Protein AF-A0A1Q6LJX5-F1 (afdb_monomer)

Sequence (109 aa):
MTDMIENCCFASPSQTEPDTQTITRRALLTVLPMVLEQELSPRQRTCLRAFYVDGKSQTEIARRLGLSQATVSYHIHAAKAAANRLLHYCQIAVAKANDCWLEAENNGL

Secondary structure (DSSP, 8-state):
---HHHHHHHPPPPSS---HHHHHHHHHHHHHHHHHHHSS-HHHHHHHHHHHTS---HHHHHHHHT--HHHHHHHHHHHHHHHHHHHHHHHHHHHHHHHHHHHHHHTT-

Solvent-accessible surface area (backbone atoms only — not comparable to full-atom values): 6219 Å² total; per-residue (Å²): 132,84,64,63,64,60,62,60,77,68,67,77,87,73,94,62,84,75,46,74,66,53,49,48,51,53,55,51,56,71,47,43,64,57,44,53,62,74,70,32,52,75,66,21,43,51,46,38,42,38,38,76,74,68,66,40,52,53,61,58,50,9,65,74,69,77,48,52,45,68,58,38,48,49,31,34,52,52,34,51,53,49,46,48,56,53,51,50,54,51,50,51,52,49,51,53,51,50,52,55,48,53,51,36,56,77,68,73,101

Foldseek 3Di:
DDQLVVVLQDDDDDPDDQDLVNQLSVQLNVCLVVLLVPQADPLLSQLQCCVRPVVDDLVRVCVVVVHDSVVSVVSPVSSSVSSCVVSVVSSVVSVVVVVVVVVCVVVVD

Mean predicted aligned error: 6.99 Å

pLDDT: mean 86.71, std 15.54, range [45.0, 98.5]

Radius of gyration: 17.26 Å; Cα contacts (8 Å, |Δi|>4): 73; chains: 1; bounding box: 39×22×52 Å

Nearest PDB structures (foldseek):
  8z6g-assembly1_B  TM=8.522E-01  e=2.811E-02  Pseudomonas aeruginosa
  8z6g-assembly3_F  TM=8.630E-01  e=4.542E-02  Pseudomonas aeruginosa
  5cm3-assembly1_A  TM=7.788E-01  e=3.127E-02  Escherichia coli
  4nqw-assembly1_A  TM=7.171E-01  e=9.585E-02  Mycobacterium tuberculosis
  1xsv-assembly1_B  TM=6.791E-01  e=1.724E-01  Staphylococcus aureus

Structure (mmCIF, N/CA/C/O backbone):
data_AF-A0A1Q6LJX5-F1
#
_entry.id   AF-A0A1Q6LJX5-F1
#
loop_
_atom_site.group_PDB
_atom_site.id
_atom_site.type_symbol
_atom_site.label_atom_id
_atom_site.label_alt_id
_atom_site.label_comp_id
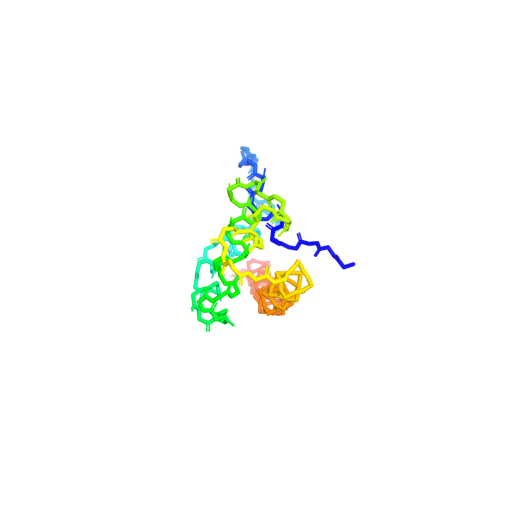_atom_site.label_asym_id
_atom_site.label_entity_id
_atom_site.label_seq_id
_atom_site.pdbx_PDB_ins_code
_atom_site.Cartn_x
_atom_site.Cartn_y
_atom_site.Cartn_z
_atom_site.occupancy
_atom_site.B_iso_or_equiv
_atom_site.auth_seq_id
_atom_site.auth_comp_id
_atom_site.auth_asym_id
_atom_site.auth_atom_id
_atom_site.pdbx_PDB_model_num
ATOM 1 N N . MET A 1 1 ? 6.772 12.714 1.800 1.00 45.00 1 MET A N 1
ATOM 2 C CA . MET A 1 1 ? 6.786 11.314 1.326 1.00 45.00 1 MET A CA 1
ATOM 3 C C . MET A 1 1 ? 5.434 11.061 0.680 1.00 45.00 1 MET A C 1
ATOM 5 O O . MET A 1 1 ? 4.439 11.122 1.386 1.00 45.00 1 MET A O 1
ATOM 9 N N . THR A 1 2 ? 5.385 10.932 -0.645 1.00 50.06 2 THR A N 1
ATOM 10 C CA . THR A 1 2 ? 4.138 10.776 -1.415 1.00 50.06 2 THR A CA 1
ATOM 11 C C . THR A 1 2 ? 3.447 9.459 -1.049 1.00 50.06 2 THR A C 1
ATOM 13 O O . THR A 1 2 ? 4.114 8.427 -0.983 1.00 50.06 2 THR A O 1
ATOM 16 N N . ASP A 1 3 ? 2.137 9.483 -0.782 1.00 67.94 3 ASP A N 1
ATOM 17 C CA . ASP A 1 3 ? 1.351 8.282 -0.475 1.00 67.94 3 ASP A CA 1
ATOM 18 C C . ASP A 1 3 ? 1.142 7.460 -1.758 1.00 67.94 3 ASP A C 1
ATOM 20 O O . ASP A 1 3 ? 0.269 7.741 -2.580 1.00 67.94 3 ASP A O 1
ATOM 24 N N . MET A 1 4 ? 2.003 6.461 -1.970 1.00 68.19 4 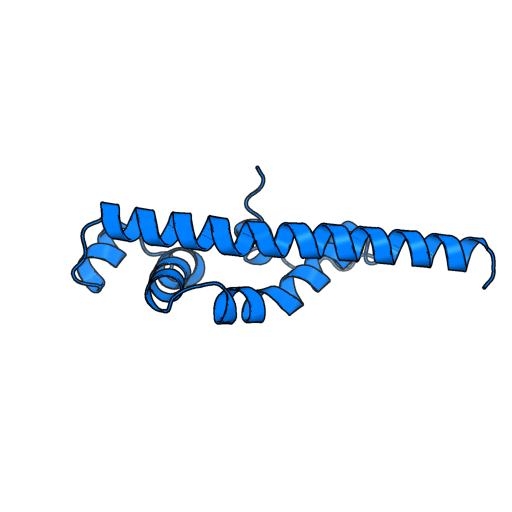MET A N 1
ATOM 25 C CA . MET A 1 4 ? 1.993 5.659 -3.197 1.00 68.19 4 MET A CA 1
ATOM 26 C C . MET A 1 4 ? 0.723 4.813 -3.334 1.00 68.19 4 MET A C 1
ATOM 28 O O . MET A 1 4 ? 0.339 4.475 -4.454 1.00 68.19 4 MET A O 1
ATOM 32 N N . ILE A 1 5 ? 0.046 4.509 -2.223 1.00 63.97 5 ILE A N 1
ATOM 33 C CA . ILE A 1 5 ? -1.219 3.770 -2.226 1.00 63.97 5 ILE A CA 1
ATOM 34 C C . ILE A 1 5 ? -2.326 4.646 -2.809 1.00 63.97 5 ILE A C 1
ATOM 36 O O . ILE A 1 5 ? -3.073 4.199 -3.674 1.00 63.97 5 ILE A O 1
ATOM 40 N N . GLU A 1 6 ? -2.387 5.912 -2.407 1.00 62.47 6 GLU A N 1
ATOM 41 C CA . GLU A 1 6 ? -3.384 6.865 -2.899 1.00 62.47 6 GLU A CA 1
ATOM 42 C C . GLU A 1 6 ? -3.238 7.097 -4.416 1.00 62.47 6 GLU A C 1
ATOM 44 O O . GLU A 1 6 ? -4.213 7.028 -5.167 1.00 62.47 6 GLU A O 1
ATOM 49 N N . ASN A 1 7 ? -1.998 7.221 -4.903 1.00 62.50 7 ASN A N 1
ATOM 50 C CA . ASN A 1 7 ? -1.708 7.338 -6.337 1.00 62.50 7 ASN A CA 1
ATOM 51 C C . ASN A 1 7 ? -2.106 6.079 -7.144 1.00 62.50 7 ASN A C 1
ATOM 53 O O . ASN A 1 7 ? -2.473 6.152 -8.323 1.00 62.50 7 ASN A O 1
ATOM 57 N N . CYS A 1 8 ? -2.057 4.902 -6.519 1.00 58.97 8 CYS A N 1
ATOM 58 C CA . CYS A 1 8 ? -2.512 3.653 -7.123 1.00 58.97 8 CYS A CA 1
ATOM 59 C C . CYS A 1 8 ? -4.046 3.556 -7.142 1.00 58.97 8 CYS A C 1
ATOM 61 O O . CYS A 1 8 ? -4.624 3.209 -8.169 1.00 58.97 8 CYS A O 1
ATOM 63 N N . CYS A 1 9 ? -4.719 3.910 -6.049 1.00 54.69 9 CYS A N 1
ATOM 64 C CA . CYS A 1 9 ? -6.157 3.693 -5.898 1.00 54.69 9 CYS A CA 1
ATOM 65 C C . CYS A 1 9 ? -7.043 4.611 -6.758 1.00 54.69 9 CYS A C 1
ATOM 67 O O . CYS A 1 9 ? -8.136 4.185 -7.122 1.00 54.69 9 CYS A O 1
ATOM 69 N N . PHE A 1 10 ? -6.604 5.830 -7.103 1.00 51.78 10 PHE A N 1
ATOM 70 C CA . PHE A 1 10 ? -7.523 6.855 -7.636 1.00 51.78 10 PHE A CA 1
ATOM 71 C C . PHE A 1 10 ? -7.270 7.357 -9.066 1.00 51.78 10 PHE A C 1
ATOM 73 O O . PHE A 1 10 ? -8.092 8.110 -9.584 1.00 51.78 10 PHE A O 1
ATOM 80 N N . ALA A 1 11 ? -6.187 6.973 -9.748 1.00 50.56 11 ALA A N 1
ATOM 81 C CA . ALA A 1 11 ? -5.930 7.518 -11.088 1.00 50.56 11 ALA A CA 1
ATOM 82 C C . ALA A 1 11 ? -6.599 6.704 -12.211 1.00 50.56 11 ALA A C 1
ATOM 84 O O . ALA A 1 11 ? -6.352 5.502 -12.379 1.00 50.56 11 ALA A O 1
ATOM 85 N N . SER A 1 12 ? -7.415 7.414 -12.995 1.00 48.19 12 SER A N 1
ATOM 86 C CA . SER A 1 12 ? -8.003 6.950 -14.254 1.00 48.19 12 SER A CA 1
ATOM 87 C C . SER A 1 12 ? -6.915 6.796 -15.328 1.00 48.19 12 SER A C 1
ATOM 89 O O . SER A 1 12 ? -5.963 7.579 -15.327 1.00 48.19 12 SER A O 1
ATOM 91 N N . PRO A 1 13 ? -7.014 5.821 -16.248 1.00 47.50 13 PRO A N 1
ATOM 92 C CA . PRO A 1 13 ? -6.073 5.711 -17.359 1.00 47.50 13 PRO A CA 1
ATOM 93 C C . PRO A 1 13 ? -6.257 6.898 -18.320 1.00 47.50 13 PRO A C 1
ATOM 95 O O . PRO A 1 13 ? -7.351 7.085 -18.852 1.00 47.50 13 PRO A O 1
ATOM 98 N N . SER A 1 14 ? -5.212 7.696 -18.552 1.00 49.47 14 SER A N 1
ATOM 99 C CA . SER A 1 14 ? -5.166 8.639 -19.677 1.00 49.47 14 SER A CA 1
ATOM 100 C C . SER A 1 14 ? -4.880 7.886 -20.985 1.00 49.47 14 SER A C 1
ATOM 102 O O . SER A 1 14 ? -4.237 6.839 -20.984 1.00 49.47 14 SER A O 1
ATOM 104 N N . GLN A 1 15 ? -5.389 8.407 -22.105 1.00 49.06 15 GLN A N 1
ATOM 105 C CA . GLN A 1 15 ? -5.277 7.813 -23.450 1.00 49.06 15 GLN A CA 1
ATOM 106 C C . GLN A 1 15 ? -4.008 8.247 -24.214 1.00 49.06 15 GLN A C 1
ATOM 108 O O . GLN A 1 15 ? -3.960 8.153 -25.437 1.00 49.06 15 GLN A O 1
ATOM 113 N N . THR A 1 16 ? -2.990 8.753 -23.521 1.00 45.88 16 THR A N 1
ATOM 114 C CA . THR A 1 16 ? -1.736 9.213 -24.137 1.00 45.88 16 THR A CA 1
ATOM 115 C C . THR A 1 16 ? -0.731 8.061 -24.238 1.00 45.88 16 THR A C 1
ATOM 117 O O . THR A 1 16 ? -0.787 7.133 -23.428 1.00 45.88 16 THR A O 1
ATOM 120 N N . GLU A 1 17 ? 0.192 8.133 -25.210 1.00 52.66 17 GLU A N 1
ATOM 121 C CA . GLU A 1 17 ? 1.432 7.333 -25.249 1.00 52.66 17 GLU A CA 1
ATOM 122 C C . GLU A 1 17 ? 1.983 7.157 -23.822 1.00 52.66 17 GLU A C 1
ATOM 124 O O . GLU A 1 17 ? 2.067 8.150 -23.087 1.00 52.66 17 GLU A O 1
ATOM 129 N N . PRO A 1 18 ? 2.283 5.923 -23.381 1.00 59.97 18 PRO A N 1
ATOM 130 C CA . PRO A 1 18 ? 2.632 5.682 -21.993 1.00 59.97 18 PRO A CA 1
ATOM 131 C C . PRO A 1 18 ? 3.991 6.314 -21.687 1.00 59.97 18 PRO A C 1
ATOM 133 O O . PRO A 1 18 ? 5.038 5.742 -21.972 1.00 59.97 18 PRO A O 1
ATOM 136 N N . ASP A 1 19 ? 3.967 7.490 -21.065 1.00 75.38 19 ASP A N 1
ATOM 137 C CA . ASP A 1 19 ? 5.158 8.094 -20.482 1.00 75.38 19 ASP A CA 1
ATOM 138 C C . ASP A 1 19 ? 5.726 7.215 -19.347 1.00 75.38 19 ASP A C 1
ATOM 140 O O . ASP A 1 19 ? 5.064 6.321 -18.799 1.00 75.38 19 ASP A O 1
ATOM 144 N N . THR A 1 20 ? 6.979 7.465 -18.962 1.00 77.62 20 THR A N 1
ATOM 145 C CA . THR A 1 20 ? 7.677 6.721 -17.898 1.00 77.62 20 THR A CA 1
ATOM 146 C C . THR A 1 20 ? 6.865 6.656 -16.601 1.00 77.62 20 THR A C 1
ATOM 148 O O . THR A 1 20 ? 6.903 5.651 -15.882 1.00 77.62 20 THR A O 1
ATOM 151 N N . GLN A 1 21 ? 6.088 7.701 -16.302 1.00 79.69 21 GLN A N 1
ATOM 152 C CA . GLN A 1 21 ? 5.221 7.758 -15.130 1.00 79.69 21 GLN A CA 1
ATOM 153 C C . GLN A 1 21 ? 4.055 6.764 -15.241 1.00 79.69 21 GLN A C 1
ATOM 155 O O . GLN A 1 21 ? 3.767 6.045 -14.280 1.00 79.69 21 GLN A O 1
ATOM 160 N N . THR A 1 22 ? 3.425 6.666 -16.410 1.00 84.94 22 THR A N 1
ATOM 161 C CA . THR A 1 22 ? 2.333 5.736 -16.715 1.00 84.94 22 THR A CA 1
ATOM 162 C C . THR A 1 22 ? 2.810 4.286 -16.684 1.00 84.94 22 THR A C 1
ATOM 164 O O . THR A 1 22 ? 2.148 3.441 -16.073 1.00 84.94 22 THR A O 1
ATOM 167 N N . ILE A 1 23 ? 3.981 3.992 -17.260 1.00 85.81 23 ILE A N 1
ATOM 168 C CA . ILE A 1 23 ? 4.604 2.656 -17.216 1.00 85.81 23 ILE A CA 1
ATOM 169 C C . ILE A 1 23 ? 4.887 2.254 -15.768 1.00 85.81 23 ILE A C 1
ATOM 171 O O . ILE A 1 23 ? 4.445 1.197 -15.311 1.00 85.81 23 ILE A O 1
ATOM 175 N N . THR A 1 24 ? 5.553 3.136 -15.020 1.00 87.19 24 THR A N 1
ATOM 176 C CA . THR A 1 24 ? 5.884 2.910 -13.609 1.00 87.19 24 THR A CA 1
ATOM 177 C C . THR A 1 24 ? 4.623 2.662 -12.790 1.00 87.19 24 THR A C 1
ATOM 179 O O . THR A 1 24 ? 4.545 1.695 -12.035 1.00 87.19 24 THR A O 1
ATOM 182 N N . ARG A 1 25 ? 3.589 3.489 -12.974 1.00 87.31 25 ARG A N 1
ATOM 183 C CA . ARG A 1 25 ? 2.314 3.335 -12.271 1.00 87.31 25 ARG A CA 1
ATOM 184 C C . ARG A 1 25 ? 1.652 1.994 -12.578 1.00 87.31 25 ARG A C 1
ATOM 186 O O . ARG A 1 25 ? 1.212 1.317 -11.651 1.00 87.31 25 ARG A O 1
ATOM 193 N N . ARG A 1 26 ? 1.581 1.599 -13.853 1.00 90.00 26 ARG A N 1
ATOM 194 C CA . ARG A 1 26 ? 1.000 0.308 -14.255 1.00 90.00 26 ARG A CA 1
ATOM 195 C C . ARG A 1 26 ? 1.770 -0.854 -13.636 1.00 90.00 26 ARG A C 1
ATOM 197 O O . ARG A 1 26 ? 1.139 -1.738 -13.068 1.00 90.00 26 ARG A O 1
ATOM 204 N N . ALA A 1 27 ? 3.102 -0.820 -13.660 1.00 91.19 27 ALA A N 1
ATOM 205 C CA . ALA A 1 27 ? 3.925 -1.851 -13.033 1.00 91.19 27 ALA A CA 1
ATOM 206 C C . ALA A 1 27 ? 3.646 -1.962 -11.523 1.00 91.19 27 ALA A C 1
ATOM 208 O O . ALA A 1 27 ? 3.364 -3.050 -11.022 1.00 91.19 27 ALA A O 1
ATOM 209 N N . LEU A 1 28 ? 3.612 -0.836 -10.803 1.00 92.94 28 LEU A N 1
ATOM 210 C CA . LEU A 1 28 ? 3.295 -0.824 -9.371 1.00 92.94 28 LEU A CA 1
ATOM 211 C C . LEU A 1 28 ? 1.890 -1.368 -9.070 1.00 92.94 28 LEU A C 1
ATOM 213 O O . LEU A 1 28 ? 1.720 -2.135 -8.124 1.00 92.94 28 LEU A O 1
ATOM 217 N N . LEU A 1 29 ? 0.894 -1.033 -9.895 1.00 91.06 29 LEU A N 1
ATOM 218 C CA . LEU A 1 29 ? -0.466 -1.556 -9.753 1.00 91.06 29 LEU A CA 1
ATOM 219 C C . LEU A 1 29 ? -0.547 -3.072 -9.939 1.00 91.06 29 LEU A C 1
ATOM 221 O O . LEU A 1 29 ? -1.330 -3.717 -9.247 1.00 91.06 29 LEU A O 1
ATOM 225 N N . THR A 1 30 ? 0.261 -3.648 -10.833 1.00 93.19 30 THR A N 1
ATOM 226 C CA . THR A 1 30 ? 0.268 -5.106 -11.045 1.00 93.19 30 THR A CA 1
ATOM 227 C C . THR A 1 30 ? 0.830 -5.877 -9.854 1.00 93.19 30 THR A C 1
ATOM 229 O O . THR A 1 30 ? 0.345 -6.965 -9.555 1.00 93.19 30 THR A O 1
ATOM 232 N N . VAL A 1 31 ? 1.800 -5.308 -9.131 1.00 94.12 31 VAL A N 1
ATOM 233 C CA . VAL A 1 31 ? 2.404 -5.962 -7.957 1.00 94.12 31 VAL A CA 1
ATOM 234 C C . VAL A 1 31 ? 1.676 -5.642 -6.653 1.00 94.12 31 VAL A C 1
ATOM 236 O O . VAL A 1 31 ? 1.796 -6.397 -5.691 1.00 94.12 31 VAL A O 1
ATOM 239 N N . LEU A 1 32 ? 0.891 -4.559 -6.599 1.00 92.44 32 LEU A N 1
ATOM 240 C CA . LEU A 1 32 ? 0.208 -4.109 -5.383 1.00 92.44 32 LEU A CA 1
ATOM 241 C C . LEU A 1 32 ? -0.618 -5.214 -4.687 1.00 92.44 32 LEU A C 1
ATOM 243 O O . LEU A 1 32 ? -0.463 -5.354 -3.473 1.00 92.44 32 LEU A O 1
ATOM 247 N N . PRO A 1 33 ? -1.441 -6.037 -5.373 1.00 93.06 33 PRO A N 1
ATOM 248 C CA . PRO A 1 33 ? -2.173 -7.121 -4.714 1.00 93.06 33 PRO A CA 1
ATOM 249 C C . PRO A 1 33 ? -1.248 -8.119 -4.009 1.00 93.06 33 PRO A C 1
ATOM 251 O O . PRO A 1 33 ? -1.510 -8.488 -2.866 1.00 93.06 33 PRO A O 1
ATOM 254 N N . MET A 1 34 ? -0.130 -8.483 -4.647 1.00 94.56 34 MET A N 1
ATOM 255 C CA . MET A 1 34 ? 0.870 -9.381 -4.065 1.00 94.56 34 MET A CA 1
ATOM 256 C C . MET A 1 34 ? 1.531 -8.751 -2.838 1.00 94.56 34 MET A C 1
ATOM 258 O O . MET A 1 34 ? 1.649 -9.408 -1.807 1.00 94.56 34 MET A O 1
ATOM 262 N N . VAL A 1 35 ? 1.897 -7.466 -2.907 1.00 94.06 35 VAL A N 1
ATOM 263 C CA . VAL A 1 35 ? 2.450 -6.725 -1.760 1.00 94.06 35 VAL A CA 1
ATOM 264 C C . VAL A 1 35 ? 1.473 -6.745 -0.582 1.00 94.06 35 VAL A C 1
ATOM 266 O O . VAL A 1 35 ? 1.855 -7.060 0.542 1.00 94.06 35 VAL A O 1
ATOM 269 N N . LEU A 1 36 ? 0.194 -6.447 -0.823 1.00 93.19 36 LEU A N 1
ATOM 270 C CA . LEU A 1 36 ? -0.823 -6.428 0.232 1.00 93.19 36 LEU A CA 1
ATOM 271 C C . LEU A 1 36 ? -1.107 -7.822 0.812 1.00 93.19 36 LEU A C 1
ATOM 273 O O . LEU A 1 36 ? -1.526 -7.936 1.969 1.00 93.19 36 LEU A O 1
ATOM 277 N N . GLU A 1 37 ? -0.931 -8.881 0.029 1.00 94.44 37 GLU A N 1
ATOM 278 C CA . GLU A 1 37 ? -1.146 -10.253 0.480 1.00 94.44 37 GLU A CA 1
ATOM 279 C C . GLU A 1 37 ? 0.044 -10.817 1.267 1.00 94.44 37 GLU A C 1
ATOM 281 O O . GLU A 1 37 ? -0.168 -11.457 2.297 1.00 94.44 37 GLU A O 1
ATOM 286 N N . GLN A 1 38 ? 1.272 -10.527 0.838 1.00 93.88 38 GLN A N 1
ATOM 287 C CA . GLN A 1 38 ? 2.485 -11.112 1.416 1.00 93.88 38 GLN A CA 1
ATOM 288 C C . GLN A 1 38 ? 3.068 -10.291 2.575 1.00 93.88 38 GLN A C 1
ATOM 290 O O . GLN A 1 38 ? 3.545 -10.861 3.551 1.00 93.88 38 GLN A O 1
ATOM 295 N N . GLU A 1 39 ? 2.999 -8.956 2.517 1.00 94.38 39 GLU A N 1
ATOM 296 C CA . GLU A 1 39 ? 3.685 -8.095 3.498 1.00 94.38 39 GLU A CA 1
ATOM 297 C C . GLU A 1 39 ? 2.808 -7.699 4.690 1.00 94.38 39 GLU A C 1
ATOM 299 O O . GLU A 1 39 ? 3.312 -7.283 5.735 1.00 94.38 39 GLU A O 1
ATOM 304 N N . LEU A 1 40 ? 1.483 -7.754 4.532 1.00 96.50 40 LEU A N 1
ATOM 305 C CA . LEU A 1 40 ? 0.549 -7.273 5.548 1.00 96.50 40 LEU A CA 1
ATOM 306 C C . LEU A 1 40 ? -0.057 -8.440 6.314 1.00 96.50 40 LEU A C 1
ATOM 308 O O . LEU A 1 40 ? -0.557 -9.402 5.731 1.00 96.50 40 LEU A O 1
ATOM 312 N N . SER A 1 41 ? -0.146 -8.291 7.633 1.00 97.12 41 SER A N 1
ATOM 313 C CA . SER A 1 41 ? -0.934 -9.207 8.453 1.00 97.12 41 SER A CA 1
ATOM 314 C C . SER A 1 41 ? -2.427 -9.128 8.096 1.00 97.12 41 SER A C 1
ATOM 316 O O . SER A 1 41 ? -2.909 -8.085 7.630 1.00 97.12 41 SER A O 1
ATOM 318 N N . PRO A 1 42 ? -3.225 -10.175 8.391 1.00 96.81 42 PRO A N 1
ATOM 319 C CA . PRO A 1 42 ? -4.666 -10.151 8.138 1.00 96.81 42 PRO A CA 1
ATOM 320 C C . PRO A 1 42 ? -5.370 -8.934 8.757 1.00 96.81 42 PRO A C 1
ATOM 322 O O . PRO A 1 42 ? -6.297 -8.370 8.167 1.00 96.81 42 PRO A O 1
ATOM 325 N N . ARG A 1 43 ? -4.906 -8.482 9.933 1.00 96.94 43 ARG A N 1
ATOM 326 C CA . ARG A 1 43 ? -5.480 -7.322 10.624 1.00 96.94 43 ARG A CA 1
ATOM 327 C C . ARG A 1 43 ? -5.102 -6.004 9.949 1.00 96.94 43 ARG A C 1
ATOM 329 O O . ARG A 1 43 ? -5.981 -5.174 9.741 1.00 96.94 43 ARG A O 1
ATOM 336 N N . GLN A 1 44 ? -3.842 -5.846 9.548 1.00 97.88 44 GLN A N 1
ATOM 337 C CA . GLN A 1 44 ? -3.372 -4.703 8.758 1.00 97.88 44 GLN A CA 1
ATOM 338 C C . GLN A 1 44 ? -4.156 -4.573 7.449 1.00 97.88 44 GLN A C 1
ATOM 340 O O . GLN A 1 44 ? -4.703 -3.510 7.171 1.00 97.88 44 GLN A O 1
ATOM 345 N N . ARG A 1 45 ? -4.306 -5.674 6.701 1.00 97.19 45 ARG A N 1
ATOM 346 C CA . ARG A 1 45 ? -5.070 -5.711 5.446 1.00 97.19 45 ARG A CA 1
ATOM 347 C C . ARG A 1 45 ? -6.541 -5.359 5.649 1.00 97.19 45 ARG A C 1
ATOM 349 O O 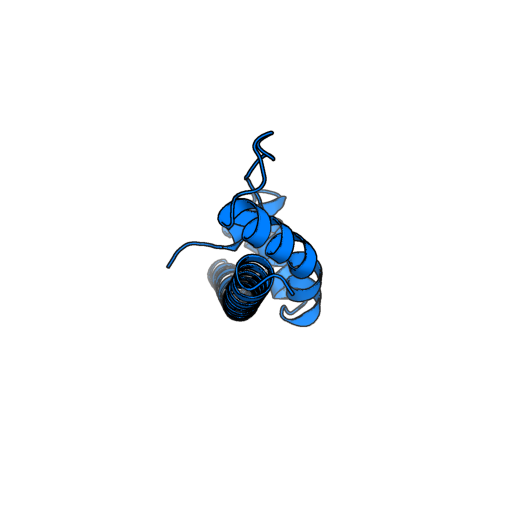. ARG A 1 45 ? -7.108 -4.604 4.865 1.00 97.19 45 ARG A O 1
ATOM 356 N N . THR A 1 46 ? -7.153 -5.877 6.713 1.00 97.56 46 THR A N 1
ATOM 357 C CA . THR A 1 46 ? -8.555 -5.586 7.046 1.00 97.56 46 THR A CA 1
ATOM 358 C C . THR A 1 46 ? -8.760 -4.106 7.363 1.00 97.56 46 THR A C 1
ATOM 360 O O . THR A 1 46 ? -9.675 -3.495 6.813 1.00 97.56 46 THR A O 1
ATOM 363 N N . CYS A 1 47 ? -7.909 -3.516 8.210 1.00 97.88 47 CYS A N 1
ATOM 364 C CA . CYS A 1 47 ? -7.996 -2.095 8.550 1.00 97.88 47 CYS A CA 1
ATOM 365 C C . CYS A 1 47 ? -7.711 -1.201 7.336 1.00 97.88 47 CYS A C 1
ATOM 367 O O . CYS A 1 47 ? -8.452 -0.252 7.096 1.00 97.88 47 CYS A O 1
ATOM 369 N N . LEU A 1 48 ? -6.678 -1.524 6.549 1.00 96.06 48 LEU A N 1
ATOM 370 C CA . LEU A 1 48 ? -6.294 -0.747 5.372 1.00 96.06 48 LEU A CA 1
ATOM 371 C C . LEU A 1 48 ? -7.391 -0.766 4.298 1.00 96.06 48 LEU A C 1
ATOM 373 O O . LEU A 1 48 ? -7.750 0.291 3.785 1.00 96.06 48 LEU A O 1
ATOM 377 N N . ARG A 1 49 ? -7.979 -1.938 4.009 1.00 95.56 49 ARG A N 1
ATOM 378 C CA . ARG A 1 49 ? -9.099 -2.062 3.062 1.00 95.56 49 ARG A CA 1
ATOM 379 C C . ARG A 1 49 ? -10.324 -1.291 3.542 1.00 95.56 49 ARG A C 1
ATOM 381 O O . ARG A 1 49 ? -10.908 -0.544 2.769 1.00 95.56 49 ARG A O 1
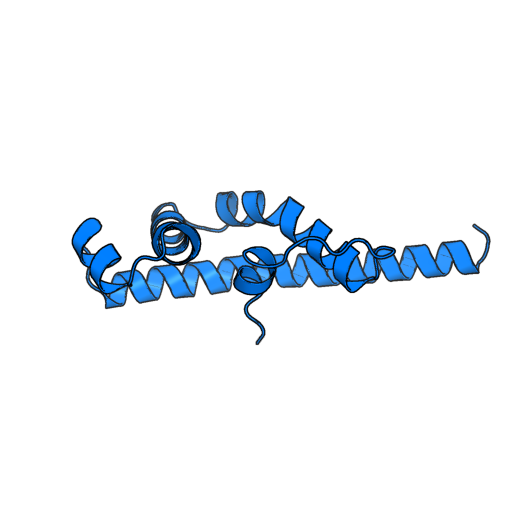ATOM 388 N N . ALA A 1 50 ? -10.688 -1.429 4.816 1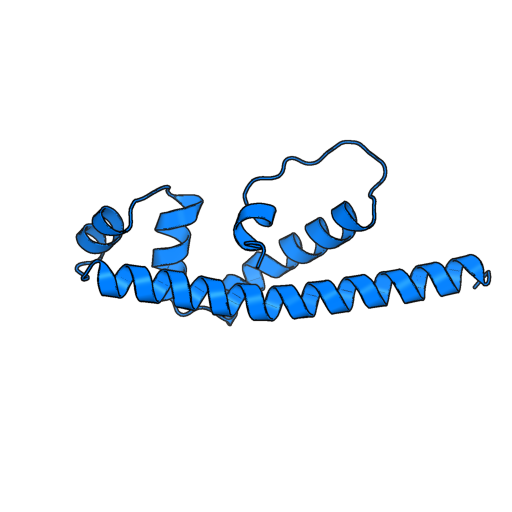.00 96.69 50 ALA A N 1
ATOM 389 C CA . ALA A 1 50 ? -11.837 -0.713 5.358 1.00 96.69 50 ALA A CA 1
ATOM 390 C C . ALA A 1 50 ? -11.664 0.816 5.286 1.00 96.69 50 ALA A C 1
ATOM 392 O O . ALA A 1 50 ? -12.643 1.529 5.101 1.00 96.69 50 ALA A O 1
ATOM 393 N N . PHE A 1 51 ? -10.432 1.312 5.409 1.00 96.69 51 PHE A N 1
ATOM 394 C CA . PHE A 1 51 ? -10.140 2.739 5.319 1.00 96.69 51 PHE A CA 1
ATOM 395 C C . PHE A 1 51 ? -10.138 3.250 3.869 1.00 96.69 51 PHE A C 1
ATOM 397 O O . PHE A 1 51 ? -10.876 4.175 3.551 1.00 96.69 51 PHE A O 1
ATOM 404 N N . TYR A 1 52 ? -9.347 2.638 2.981 1.00 93.12 52 TYR A N 1
ATOM 405 C CA . TYR A 1 52 ? -9.141 3.143 1.614 1.00 93.12 52 TYR A CA 1
ATOM 406 C C . TYR A 1 52 ? -10.189 2.680 0.597 1.00 93.12 52 TYR A C 1
ATOM 408 O O . TYR A 1 52 ? -10.469 3.407 -0.349 1.00 93.12 52 TYR A O 1
ATOM 416 N N . VAL A 1 53 ? -10.744 1.475 0.760 1.00 90.94 53 VAL A N 1
ATOM 417 C CA . VAL A 1 53 ? -11.705 0.890 -0.192 1.00 90.94 53 VAL A CA 1
ATOM 418 C C . VAL A 1 53 ? -13.134 1.096 0.290 1.00 90.94 53 VAL A C 1
ATOM 420 O O . VAL A 1 53 ? -13.973 1.563 -0.471 1.00 90.94 53 VAL A O 1
ATOM 423 N N . ASP A 1 54 ? -13.410 0.793 1.563 1.00 93.12 54 ASP A N 1
ATOM 424 C CA . ASP A 1 54 ? -14.764 0.943 2.113 1.00 93.12 54 ASP A CA 1
ATOM 425 C C . ASP A 1 54 ? -15.058 2.387 2.586 1.00 93.12 54 ASP A C 1
ATOM 427 O O . ASP A 1 54 ? -16.178 2.664 3.015 1.00 93.12 54 ASP A O 1
ATOM 431 N N . GLY A 1 55 ? -14.067 3.290 2.576 1.00 95.44 55 GLY A N 1
ATOM 432 C CA . GLY A 1 55 ? -14.218 4.697 2.975 1.00 95.44 55 GLY A CA 1
ATOM 433 C C . GLY A 1 55 ? -14.554 4.929 4.455 1.00 95.44 55 GLY A C 1
ATOM 434 O O . GLY A 1 55 ? -15.090 5.979 4.804 1.00 95.44 55 GLY A O 1
ATOM 435 N N . LYS A 1 56 ? -14.286 3.957 5.338 1.00 97.38 56 LYS A N 1
ATOM 436 C CA . LYS A 1 56 ? -14.655 4.037 6.761 1.00 97.38 56 LYS A CA 1
ATOM 437 C C . LYS A 1 56 ? -13.649 4.847 7.563 1.00 97.38 56 LYS A C 1
ATOM 439 O O . LYS A 1 56 ? -12.437 4.678 7.429 1.00 97.38 56 LYS A O 1
ATOM 444 N N . SER A 1 57 ? -14.150 5.639 8.505 1.00 97.88 57 SER A N 1
ATOM 445 C CA . SER A 1 57 ? -13.309 6.300 9.500 1.00 97.88 57 SER A CA 1
ATOM 446 C C . SER A 1 57 ? -12.662 5.290 10.454 1.00 97.88 57 SER A C 1
ATOM 448 O O . SER A 1 57 ? -13.174 4.194 10.702 1.00 97.88 57 SER A O 1
ATOM 450 N N . GLN A 1 58 ? -11.544 5.675 11.075 1.00 97.94 58 GLN A N 1
ATOM 451 C CA . GLN A 1 58 ? -10.851 4.816 12.043 1.00 97.94 58 GLN A CA 1
ATOM 452 C C . GLN A 1 58 ? -11.740 4.446 13.242 1.00 97.94 58 GLN A C 1
ATOM 454 O O . GLN A 1 58 ? -11.640 3.335 13.758 1.00 97.94 58 GLN A O 1
ATOM 459 N N . THR A 1 59 ? -12.643 5.341 13.651 1.00 98.19 59 THR A N 1
ATOM 460 C CA . THR A 1 59 ? -13.610 5.106 14.734 1.00 98.19 59 THR A CA 1
ATOM 461 C C . THR A 1 59 ? -14.659 4.063 14.348 1.00 98.19 59 THR A C 1
ATOM 463 O O . THR A 1 59 ? -14.987 3.189 15.152 1.00 98.19 59 THR A O 1
ATOM 466 N N . GLU A 1 60 ? -15.170 4.102 13.116 1.00 98.44 60 GLU A N 1
ATOM 467 C CA . GLU A 1 60 ? -16.110 3.091 12.615 1.00 98.44 60 GLU A CA 1
ATOM 468 C C . GLU A 1 60 ? -15.444 1.722 12.478 1.00 98.44 60 GLU A C 1
ATOM 470 O O . GLU A 1 60 ? -16.034 0.702 12.841 1.00 98.44 60 GLU A O 1
ATOM 475 N N . ILE A 1 61 ? -14.196 1.692 12.004 1.00 98.44 61 ILE A N 1
ATOM 476 C CA . ILE A 1 61 ? -13.391 0.468 11.926 1.00 98.44 61 ILE A CA 1
ATOM 477 C C . ILE A 1 61 ? -13.153 -0.095 13.332 1.00 98.44 61 ILE A C 1
ATOM 479 O O . ILE A 1 61 ? -13.354 -1.287 13.553 1.00 98.44 61 ILE A O 1
ATOM 483 N N . ALA A 1 62 ? -12.784 0.756 14.291 1.00 98.44 62 ALA A N 1
ATOM 484 C CA . ALA A 1 62 ? -12.550 0.374 15.681 1.00 98.44 62 ALA A CA 1
ATOM 485 C C . ALA A 1 62 ? -13.797 -0.268 16.301 1.00 98.44 62 ALA A C 1
ATOM 487 O O . ALA A 1 62 ? -13.726 -1.389 16.807 1.00 98.44 62 ALA A O 1
ATOM 488 N N . ARG A 1 63 ? -14.961 0.381 16.150 1.00 98.31 63 ARG A N 1
ATOM 489 C CA . ARG A 1 63 ? -16.253 -0.146 16.610 1.00 98.31 63 ARG A CA 1
ATOM 490 C C . ARG A 1 63 ? -16.588 -1.489 15.960 1.00 98.31 63 ARG A C 1
ATOM 492 O O . ARG A 1 63 ? -16.983 -2.417 16.657 1.00 98.31 63 ARG A O 1
ATOM 499 N N . ARG A 1 64 ? -16.408 -1.611 14.640 1.00 97.69 64 ARG A N 1
ATOM 500 C CA . ARG A 1 64 ? -16.705 -2.843 13.887 1.00 97.69 64 ARG A CA 1
ATOM 501 C C . ARG A 1 64 ? -15.813 -4.015 14.300 1.00 97.69 64 ARG A C 1
ATOM 503 O O . ARG A 1 64 ? -16.262 -5.154 14.260 1.00 97.69 64 ARG A O 1
ATOM 510 N N . LEU A 1 65 ? -14.551 -3.747 14.628 1.00 97.12 65 LEU A N 1
ATOM 511 C CA . LEU A 1 65 ? -13.558 -4.778 14.937 1.00 97.12 65 LEU A CA 1
ATOM 512 C C . LEU A 1 65 ? -13.398 -5.054 16.439 1.00 97.12 65 LEU A C 1
ATOM 514 O O . LEU A 1 65 ? -12.622 -5.940 16.787 1.00 97.12 65 LEU A O 1
ATOM 518 N N . GLY A 1 66 ? -14.091 -4.313 17.312 1.00 97.62 66 GLY A N 1
ATOM 519 C CA . GLY A 1 66 ? -13.922 -4.420 18.764 1.00 97.62 66 GLY A CA 1
ATOM 520 C C . GLY A 1 66 ? -12.531 -3.981 19.235 1.00 97.62 66 GLY A C 1
ATOM 521 O O . GLY A 1 66 ? -11.966 -4.583 20.142 1.00 97.62 66 GLY A O 1
ATOM 522 N N . LEU A 1 67 ? -11.951 -2.970 18.583 1.00 97.19 67 LEU A N 1
ATOM 523 C CA . LEU A 1 67 ? -10.610 -2.448 18.863 1.00 97.19 67 LEU A CA 1
ATOM 524 C C . LEU A 1 67 ? -10.672 -1.003 19.361 1.00 97.19 67 LEU A C 1
ATOM 526 O O . LEU A 1 67 ? -11.671 -0.310 19.178 1.00 97.19 67 LEU A O 1
ATOM 530 N N . SER A 1 68 ? -9.569 -0.516 19.932 1.00 98.25 68 SER A N 1
ATOM 531 C CA . SER A 1 68 ? -9.396 0.922 20.155 1.00 98.25 68 SER A CA 1
ATOM 532 C C . SER A 1 68 ? -9.091 1.643 18.835 1.00 98.25 68 SER A C 1
ATOM 534 O O . SER A 1 68 ? -8.498 1.065 17.917 1.00 98.25 68 SER A O 1
ATOM 536 N N . GLN A 1 69 ? -9.441 2.929 18.742 1.00 98.00 69 GLN A N 1
ATOM 537 C CA . GLN A 1 69 ? -9.088 3.741 17.573 1.00 98.00 69 GLN A CA 1
ATOM 538 C C . GLN A 1 69 ? -7.562 3.862 17.403 1.00 98.00 69 GLN A C 1
ATOM 540 O O . GLN A 1 69 ? -7.077 3.787 16.274 1.00 98.00 69 GLN A O 1
ATOM 545 N N . ALA A 1 70 ? -6.796 3.922 18.498 1.00 98.25 70 ALA A N 1
ATOM 546 C CA . ALA A 1 70 ? -5.333 3.925 18.455 1.00 98.25 70 ALA A CA 1
ATOM 547 C C . ALA A 1 70 ? -4.770 2.631 17.839 1.00 98.25 70 ALA A C 1
ATOM 549 O O . ALA A 1 70 ? -3.861 2.676 17.011 1.00 98.25 70 ALA A O 1
ATOM 550 N N . THR A 1 71 ? -5.352 1.474 18.172 1.00 98.19 71 THR A N 1
ATOM 551 C CA . THR A 1 71 ? -4.971 0.179 17.584 1.00 98.19 71 THR A CA 1
ATOM 552 C C . THR A 1 71 ? -5.262 0.136 16.083 1.00 98.19 71 THR A C 1
ATOM 554 O O . THR A 1 71 ? -4.449 -0.364 15.305 1.00 98.19 71 THR A O 1
ATOM 557 N N . VAL A 1 72 ? -6.399 0.685 15.645 1.00 98.50 72 VAL A N 1
ATOM 558 C CA . VAL A 1 72 ? -6.724 0.792 14.213 1.00 98.50 72 VAL A CA 1
ATOM 559 C C . VAL A 1 72 ? -5.742 1.711 13.493 1.00 98.50 72 VAL A C 1
ATOM 561 O O . VAL A 1 72 ? -5.221 1.329 12.446 1.00 98.50 72 VAL A O 1
ATOM 564 N N . SER A 1 73 ? -5.456 2.881 14.069 1.00 98.25 73 SER A N 1
ATOM 565 C CA . SER A 1 73 ? -4.471 3.825 13.539 1.00 98.25 73 SER A CA 1
ATOM 566 C C . SER A 1 73 ? -3.110 3.151 13.355 1.00 98.25 73 SER A C 1
ATOM 568 O O . SER A 1 73 ? -2.553 3.169 12.256 1.00 98.25 73 SER A O 1
ATOM 570 N N . TYR A 1 74 ? -2.627 2.441 14.382 1.00 98.44 74 TYR A N 1
ATOM 571 C CA . TYR A 1 74 ? -1.390 1.665 14.312 1.00 98.44 74 TYR A CA 1
ATOM 572 C C . TYR A 1 74 ? -1.397 0.662 13.153 1.00 98.44 74 TYR A C 1
ATOM 574 O O . TYR A 1 74 ? -0.456 0.630 12.361 1.00 98.44 74 TYR A O 1
ATOM 582 N N . HIS A 1 75 ? -2.462 -0.133 13.003 1.00 98.31 75 HIS A N 1
ATOM 583 C CA . HIS A 1 75 ? -2.549 -1.103 11.911 1.00 98.31 75 HIS A CA 1
ATOM 584 C C . HIS A 1 75 ? -2.537 -0.447 10.528 1.00 98.31 75 HIS A C 1
ATOM 586 O O . HIS A 1 75 ? -1.875 -0.972 9.636 1.00 98.31 75 HIS A O 1
ATOM 592 N N . ILE A 1 76 ? -3.221 0.686 10.345 1.00 97.69 76 ILE A N 1
ATOM 593 C CA . ILE A 1 76 ? -3.211 1.426 9.075 1.00 97.69 76 ILE A CA 1
ATOM 594 C C . ILE A 1 76 ? -1.806 1.960 8.791 1.00 97.69 76 ILE A C 1
ATOM 596 O O . ILE A 1 76 ? -1.274 1.728 7.709 1.00 97.69 76 ILE A O 1
ATOM 600 N N . HIS A 1 77 ? -1.168 2.618 9.760 1.00 97.19 77 HIS A N 1
ATOM 601 C CA . HIS A 1 77 ? 0.179 3.162 9.581 1.00 97.19 77 HIS A CA 1
ATOM 602 C C . HIS A 1 77 ? 1.220 2.074 9.309 1.00 97.19 77 HIS A C 1
ATOM 604 O O . HIS A 1 77 ? 2.023 2.219 8.389 1.00 97.19 77 HIS A O 1
ATOM 610 N N . ALA A 1 78 ? 1.177 0.965 10.049 1.00 97.06 78 ALA A N 1
ATOM 611 C CA . ALA A 1 78 ? 2.080 -0.161 9.837 1.00 97.06 78 ALA A CA 1
ATOM 612 C C . ALA A 1 78 ? 1.882 -0.791 8.448 1.00 97.06 78 ALA A C 1
ATOM 614 O O . ALA A 1 78 ? 2.859 -1.071 7.756 1.00 97.06 78 ALA A O 1
ATOM 615 N N . ALA A 1 79 ? 0.628 -0.949 8.009 1.00 96.31 79 ALA A N 1
ATOM 616 C CA . ALA A 1 79 ? 0.299 -1.454 6.678 1.00 96.31 79 ALA A CA 1
ATOM 617 C C . ALA A 1 79 ? 0.822 -0.532 5.564 1.00 96.31 79 ALA A C 1
ATOM 619 O O . ALA A 1 79 ? 1.463 -1.002 4.625 1.00 96.31 79 ALA A O 1
ATOM 620 N N . LYS A 1 80 ? 0.602 0.784 5.698 1.00 95.31 80 LYS A N 1
ATOM 621 C CA . LYS A 1 80 ? 1.109 1.795 4.757 1.00 95.31 80 LYS A CA 1
ATOM 622 C C . LYS A 1 80 ? 2.630 1.765 4.675 1.00 95.31 80 LYS A C 1
ATOM 624 O O . LYS A 1 80 ? 3.179 1.767 3.581 1.00 95.31 80 LYS A O 1
ATOM 629 N N . ALA A 1 81 ? 3.313 1.716 5.817 1.00 95.38 81 ALA A N 1
ATOM 630 C CA . ALA A 1 81 ? 4.770 1.680 5.861 1.00 95.38 81 ALA A CA 1
ATOM 631 C C . ALA A 1 81 ? 5.332 0.414 5.195 1.00 95.38 81 ALA A C 1
ATOM 633 O O . ALA A 1 81 ? 6.295 0.500 4.434 1.00 95.38 81 ALA A O 1
ATOM 634 N N . ALA A 1 82 ? 4.715 -0.747 5.442 1.00 94.00 82 ALA A N 1
ATOM 635 C CA . ALA A 1 82 ? 5.108 -2.006 4.817 1.00 94.00 82 ALA A CA 1
ATOM 636 C C . ALA A 1 82 ? 4.940 -1.973 3.292 1.00 94.00 82 ALA A C 1
ATOM 638 O O . ALA A 1 82 ? 5.904 -2.220 2.567 1.00 94.00 82 ALA A O 1
ATOM 639 N N . ALA A 1 83 ? 3.756 -1.583 2.811 1.00 93.56 83 ALA A N 1
ATOM 640 C CA . ALA A 1 83 ? 3.480 -1.496 1.382 1.00 93.56 83 ALA A CA 1
ATOM 641 C C . ALA A 1 83 ? 4.369 -0.454 0.682 1.00 93.56 83 ALA A C 1
ATOM 643 O O . ALA A 1 83 ? 4.978 -0.761 -0.339 1.00 93.56 83 ALA A O 1
ATOM 644 N N . ASN A 1 84 ? 4.515 0.748 1.253 1.00 92.38 84 ASN A N 1
ATOM 645 C CA . ASN A 1 84 ? 5.330 1.812 0.659 1.00 92.38 84 ASN A CA 1
ATOM 646 C C . ASN A 1 84 ? 6.805 1.423 0.554 1.00 92.38 84 ASN A C 1
ATOM 648 O O . ASN A 1 84 ? 7.440 1.743 -0.445 1.00 92.38 84 ASN A O 1
ATOM 652 N N . ARG A 1 85 ? 7.351 0.712 1.549 1.00 93.62 85 ARG A N 1
ATOM 653 C CA . ARG A 1 85 ? 8.736 0.233 1.493 1.00 93.62 85 ARG A CA 1
ATOM 654 C C . ARG A 1 85 ? 8.955 -0.675 0.281 1.00 93.62 85 ARG A C 1
ATOM 656 O O . ARG A 1 85 ? 9.911 -0.468 -0.458 1.00 93.62 85 ARG A O 1
ATOM 663 N N . LEU A 1 86 ? 8.079 -1.657 0.063 1.00 93.44 86 LEU A N 1
ATOM 664 C CA . LEU A 1 86 ? 8.244 -2.602 -1.043 1.00 93.44 86 LEU A CA 1
ATOM 665 C C . LEU A 1 86 ? 7.961 -1.949 -2.403 1.00 93.44 86 LEU A C 1
ATOM 667 O O . LEU A 1 86 ? 8.754 -2.100 -3.329 1.00 93.44 86 LEU A O 1
ATOM 671 N N . LEU A 1 87 ? 6.897 -1.147 -2.503 1.00 91.75 87 LEU A N 1
ATOM 672 C CA . LEU A 1 87 ? 6.573 -0.407 -3.727 1.00 91.75 87 LEU A CA 1
ATOM 673 C C . LEU A 1 87 ? 7.679 0.579 -4.119 1.00 91.75 87 LEU A C 1
ATOM 675 O O . LEU A 1 87 ? 7.920 0.769 -5.308 1.00 91.75 87 LEU A O 1
ATOM 679 N N . HIS A 1 88 ? 8.387 1.164 -3.149 1.00 92.56 88 HIS A N 1
ATOM 680 C CA . HIS A 1 88 ? 9.538 2.020 -3.423 1.00 92.56 88 HIS A CA 1
ATOM 681 C C . HIS A 1 88 ? 10.674 1.248 -4.110 1.00 92.56 88 HIS A C 1
ATOM 683 O O . HIS A 1 88 ? 11.211 1.713 -5.115 1.00 92.56 88 HIS A O 1
ATOM 689 N N . TYR A 1 89 ? 10.999 0.042 -3.634 1.00 93.75 89 TYR A N 1
ATOM 690 C CA . TYR A 1 89 ? 11.990 -0.805 -4.302 1.00 93.75 89 TYR A CA 1
ATOM 691 C C . TYR A 1 89 ? 11.526 -1.247 -5.694 1.00 93.75 89 TYR A C 1
ATOM 693 O O . TYR A 1 89 ? 12.318 -1.203 -6.635 1.00 93.75 89 TYR A O 1
ATOM 701 N N . CYS A 1 90 ? 10.246 -1.595 -5.862 1.00 93.12 90 CYS A N 1
ATOM 702 C CA . CYS A 1 90 ? 9.680 -1.905 -7.177 1.00 93.12 90 CYS A CA 1
ATOM 703 C C . CYS A 1 90 ? 9.786 -0.713 -8.138 1.00 93.12 90 CYS A C 1
ATOM 705 O O . CYS A 1 90 ? 10.159 -0.891 -9.292 1.00 93.12 90 CYS A O 1
ATOM 707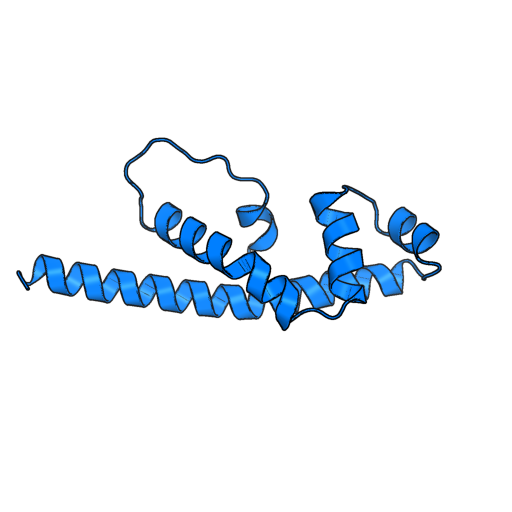 N N . GLN A 1 91 ? 9.510 0.503 -7.662 1.00 92.62 91 GLN A N 1
ATOM 708 C CA . GLN A 1 91 ? 9.626 1.718 -8.465 1.00 92.62 91 GLN A CA 1
ATOM 709 C C . GLN A 1 91 ? 11.062 1.932 -8.953 1.00 92.62 91 GLN A C 1
ATOM 711 O O . GLN A 1 91 ? 11.266 2.213 -10.130 1.00 92.62 91 GLN A O 1
ATOM 716 N N . ILE A 1 92 ? 12.054 1.774 -8.069 1.00 91.75 92 ILE A N 1
ATOM 717 C CA . ILE A 1 92 ? 13.473 1.888 -8.437 1.00 91.75 92 ILE A CA 1
ATOM 718 C C . ILE A 1 92 ? 13.851 0.819 -9.468 1.00 91.75 92 ILE A C 1
ATOM 720 O O . I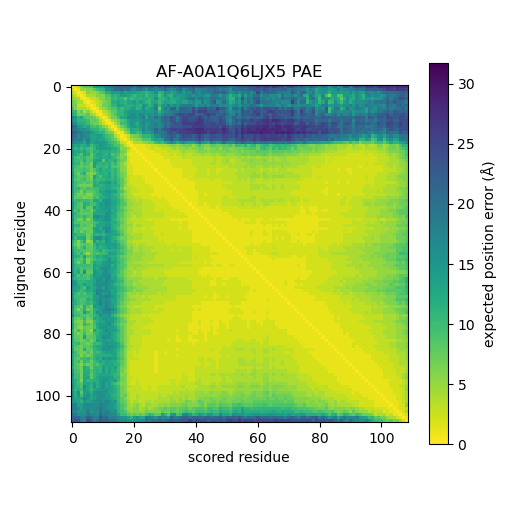LE A 1 92 ? 14.545 1.126 -10.435 1.00 91.75 92 ILE A O 1
ATOM 724 N N . ALA A 1 93 ? 13.403 -0.425 -9.277 1.00 94.25 93 ALA A N 1
ATOM 725 C CA . ALA A 1 93 ? 13.694 -1.517 -10.201 1.00 94.25 93 ALA A CA 1
ATOM 726 C C . ALA A 1 93 ? 13.112 -1.258 -11.598 1.00 94.25 93 ALA A C 1
ATOM 728 O O . ALA A 1 93 ? 13.814 -1.431 -12.590 1.00 94.25 93 ALA A O 1
ATOM 729 N N . VAL A 1 94 ? 11.863 -0.786 -11.676 1.00 92.81 94 VAL A N 1
ATOM 730 C CA . VAL A 1 94 ? 11.214 -0.428 -12.947 1.00 92.81 94 VAL A CA 1
ATOM 731 C C . VAL A 1 94 ? 11.924 0.746 -13.617 1.00 92.81 94 VAL A C 1
ATOM 733 O O . VAL A 1 94 ? 12.171 0.687 -14.816 1.00 92.81 94 VAL A O 1
ATOM 736 N N . ALA A 1 95 ? 12.304 1.777 -12.858 1.00 89.00 95 ALA A N 1
ATOM 737 C CA . ALA A 1 95 ? 13.055 2.908 -13.402 1.00 89.00 95 ALA A CA 1
ATOM 738 C C . ALA A 1 95 ? 14.384 2.451 -14.024 1.00 89.00 95 ALA A C 1
ATOM 740 O O . ALA A 1 95 ? 14.642 2.734 -15.186 1.00 89.00 95 ALA A O 1
ATOM 741 N N . LYS A 1 96 ? 15.167 1.641 -13.299 1.00 91.75 96 LYS A N 1
ATOM 742 C CA . LYS A 1 96 ? 16.430 1.091 -13.813 1.00 91.75 96 LYS A CA 1
ATOM 743 C C . LYS A 1 96 ? 16.241 0.199 -15.040 1.00 91.75 96 LYS A C 1
ATOM 745 O O . LYS A 1 96 ? 17.052 0.255 -15.954 1.00 91.75 96 LYS A O 1
ATOM 750 N N . ALA A 1 97 ? 15.195 -0.627 -15.060 1.00 92.44 97 ALA A N 1
ATOM 751 C CA . ALA A 1 97 ? 14.891 -1.470 -16.212 1.00 92.44 97 ALA A CA 1
ATOM 752 C C . ALA A 1 97 ? 14.539 -0.632 -17.451 1.00 92.44 97 ALA A C 1
ATOM 754 O O . ALA A 1 97 ? 15.004 -0.945 -18.544 1.00 92.44 97 ALA A O 1
ATOM 755 N N . ASN A 1 98 ? 13.771 0.446 -17.269 1.00 88.75 98 ASN A N 1
ATOM 756 C CA . ASN A 1 98 ? 13.448 1.381 -18.343 1.00 88.75 98 ASN A CA 1
ATOM 757 C C . ASN A 1 98 ? 14.703 2.104 -18.851 1.00 88.75 98 ASN A C 1
ATOM 759 O O . ASN A 1 98 ? 14.880 2.196 -20.060 1.00 88.75 98 ASN A O 1
ATOM 763 N N . ASP A 1 99 ? 15.590 2.555 -17.956 1.00 89.31 99 ASP A N 1
ATOM 764 C CA . ASP A 1 99 ? 16.854 3.200 -18.338 1.00 89.31 99 ASP A CA 1
ATOM 765 C C . ASP A 1 99 ? 17.717 2.254 -19.192 1.00 89.31 99 ASP A C 1
ATOM 767 O O . ASP A 1 99 ? 18.141 2.625 -20.284 1.00 89.31 99 ASP A O 1
ATOM 771 N N . CYS A 1 100 ? 17.901 0.999 -18.758 1.00 91.75 100 CYS A N 1
ATOM 772 C CA . CYS A 1 100 ? 18.654 0.001 -19.525 1.00 91.75 100 CYS A CA 1
ATOM 773 C C . CYS A 1 100 ? 18.020 -0.305 -20.891 1.00 91.75 100 CYS A C 1
ATOM 775 O O . CYS A 1 10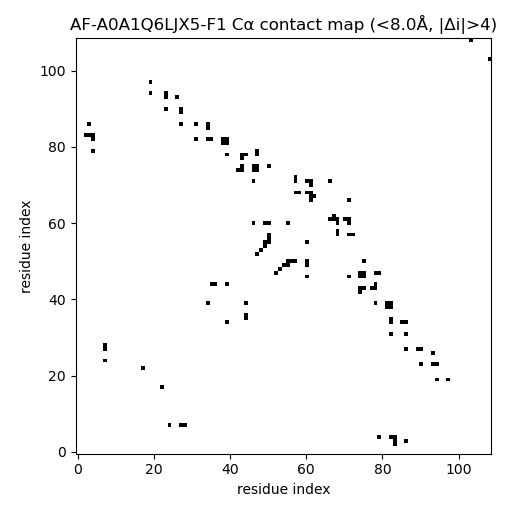0 ? 18.736 -0.542 -21.862 1.00 91.75 100 CYS A O 1
ATOM 777 N N . TRP A 1 101 ? 16.687 -0.328 -20.974 1.00 89.25 101 TRP A N 1
ATOM 778 C CA . TRP A 1 101 ? 15.986 -0.568 -22.235 1.00 89.25 101 TRP A CA 1
ATOM 779 C C . TRP A 1 101 ? 16.160 0.602 -23.211 1.00 89.25 101 TRP A C 1
ATOM 781 O O . TRP A 1 101 ? 16.505 0.378 -24.368 1.00 89.25 101 TRP A O 1
ATOM 791 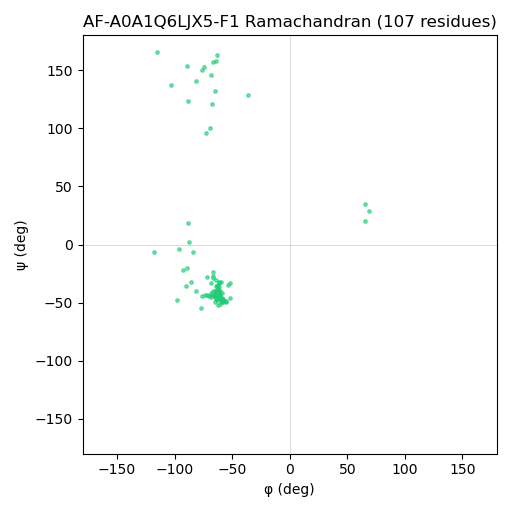N N . LEU A 1 102 ? 16.019 1.841 -22.730 1.00 88.06 102 LEU A N 1
ATOM 792 C CA . LEU A 1 102 ? 16.259 3.043 -23.531 1.00 88.06 102 LEU A CA 1
ATOM 793 C C . LEU A 1 102 ? 17.722 3.136 -23.983 1.00 88.06 102 LEU A C 1
ATOM 795 O O . LEU A 1 102 ? 17.994 3.539 -25.110 1.00 88.06 102 LEU A O 1
ATOM 799 N N . GLU A 1 103 ? 18.681 2.753 -23.137 1.00 89.88 103 GLU A N 1
ATOM 800 C CA . GLU A 1 103 ? 20.090 2.652 -23.530 1.00 89.88 103 GLU A CA 1
ATOM 801 C C . GLU A 1 103 ? 20.293 1.627 -24.656 1.00 89.88 103 GLU A C 1
ATOM 803 O O . GLU A 1 103 ? 21.000 1.918 -25.618 1.00 89.88 103 GLU A O 1
ATOM 808 N N . ALA A 1 104 ? 19.673 0.446 -24.573 1.00 90.94 104 ALA A N 1
ATOM 809 C CA . ALA A 1 104 ? 19.774 -0.577 -25.615 1.00 90.94 104 ALA A CA 1
ATOM 810 C C . ALA A 1 104 ? 19.161 -0.113 -26.949 1.00 90.94 104 ALA A C 1
ATOM 812 O O . ALA A 1 104 ? 19.813 -0.230 -27.987 1.00 90.94 104 ALA A O 1
ATOM 813 N N . GLU A 1 105 ? 17.965 0.481 -26.907 1.00 88.69 105 GLU A N 1
ATOM 814 C CA . GLU A 1 105 ? 17.262 0.996 -28.089 1.00 88.69 105 GLU A CA 1
ATOM 815 C C . GLU A 1 105 ? 18.061 2.117 -28.776 1.00 88.69 105 GLU A C 1
ATOM 817 O O . GLU A 1 105 ? 18.263 2.092 -29.991 1.00 88.69 105 GLU A O 1
ATOM 822 N N . ASN A 1 106 ? 18.617 3.055 -27.998 1.00 86.69 106 ASN A N 1
ATOM 823 C CA . ASN A 1 106 ? 19.463 4.134 -28.522 1.00 86.69 106 ASN A CA 1
ATOM 824 C C . ASN A 1 106 ? 20.792 3.630 -29.110 1.00 86.69 106 ASN A C 1
ATOM 826 O O . ASN A 1 106 ? 21.356 4.270 -29.998 1.00 86.69 106 ASN A O 1
ATOM 830 N N . ASN A 1 107 ? 21.291 2.489 -28.628 1.00 89.56 107 ASN A N 1
ATOM 831 C CA . ASN A 1 107 ? 22.506 1.849 -29.131 1.00 89.56 107 ASN A CA 1
ATOM 832 C C . ASN A 1 107 ? 22.243 0.888 -30.309 1.00 89.56 107 ASN A C 1
ATOM 834 O O . ASN A 1 107 ? 23.192 0.286 -30.814 1.00 89.56 107 ASN A O 1
ATOM 838 N N . GLY A 1 108 ? 20.992 0.761 -30.769 1.00 75.38 108 GLY A N 1
ATOM 839 C CA . GLY A 1 108 ? 20.617 -0.061 -31.923 1.00 75.38 108 GLY A CA 1
ATOM 840 C C . GLY A 1 108 ? 20.755 -1.570 -31.700 1.00 75.38 108 GLY A C 1
ATOM 841 O O . GLY A 1 108 ? 21.043 -2.290 -32.659 1.00 75.38 108 GLY A O 1
ATOM 842 N N . LEU A 1 109 ? 20.604 -2.027 -30.451 1.00 56.22 109 LEU A N 1
ATOM 843 C CA . LEU A 1 109 ? 20.575 -3.447 -30.077 1.00 56.22 109 LEU A CA 1
ATOM 844 C C . LEU A 1 109 ? 19.174 -4.055 -30.206 1.00 56.22 109 LEU A C 1
ATOM 846 O O . LEU A 1 109 ? 18.187 -3.355 -29.891 1.00 56.22 109 LEU A O 1
#